Protein AF-A0A8B8NAR6-F1 (afdb_monomer)

Mean predicted aligned error: 14.67 Å

Secondary structure (DSSP, 8-state):
-HHHHHHHHHHHHHHTT-----PPPEEETTGGG-SS--TTTTHHHHHHHHT--EETT-EEEE---BTTB-EEEE-HHHHHTT--SS-SEEE-SSSEEEE--SSEEEEEE--STTTTTTT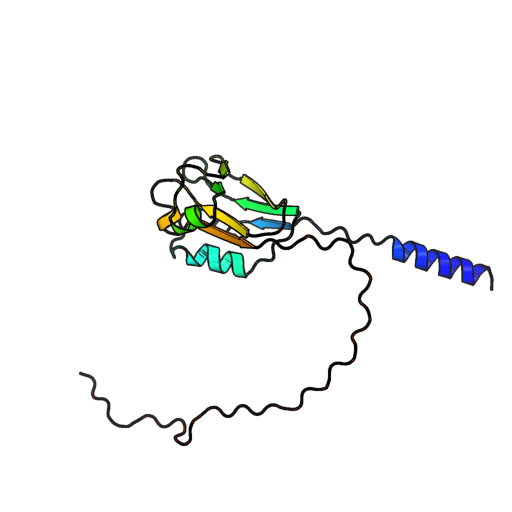-EEEEEEEP---S----PPPPPPP-----PPP-S-TT-SPPPS-----

Sequence (167 aa):
MAKMCVAIAAVLAVAALLQTSTAQTTHVVGDSLGWLVPPGGKIAYETWADMQTFVVGDILMFNFTTGEQDVARVTKEAFDSCNSTSPIFLETTGPFNYTLDAAGEYYFIGTMDRHCFFGQKLAINVSASTGPTPSPQAPTPTPVRGPMTYVVGDDLGWLVPPGGYIA

pLDDT: mean 82.3, std 19.64, range [45.41, 98.81]

Structure (mmCIF, N/CA/C/O backbone):
data_AF-A0A8B8NAR6-F1
#
_entry.id   AF-A0A8B8NAR6-F1
#
loop_
_atom_site.group_PDB
_atom_site.id
_atom_site.type_symbol
_atom_site.label_atom_id
_atom_site.label_alt_id
_atom_site.label_comp_id
_atom_site.label_asym_id
_atom_site.label_entity_id
_atom_site.label_seq_id
_atom_site.pdbx_PDB_ins_code
_atom_site.Cartn_x
_atom_site.Cartn_y
_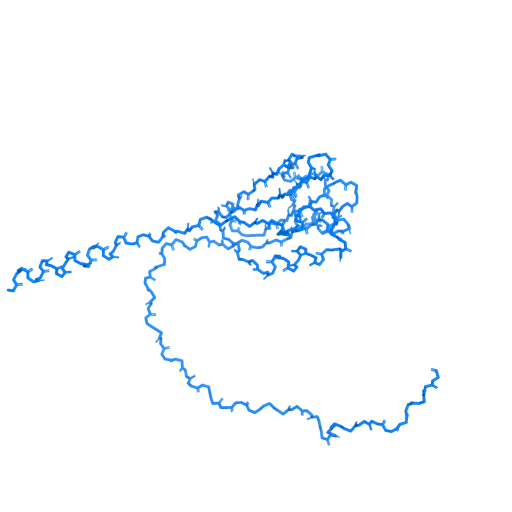atom_site.Cartn_z
_atom_site.occupancy
_atom_site.B_iso_or_equiv
_atom_site.auth_seq_id
_atom_site.auth_comp_id
_atom_site.auth_asym_id
_atom_site.auth_atom_id
_atom_site.pdbx_PDB_model_num
ATOM 1 N N . MET A 1 1 ? -19.257 -8.526 59.510 1.00 61.28 1 MET A N 1
ATOM 2 C CA . MET A 1 1 ? -20.048 -8.408 58.264 1.00 61.28 1 MET A CA 1
ATOM 3 C C . MET A 1 1 ? -19.690 -7.155 57.461 1.00 61.28 1 MET A C 1
ATOM 5 O O . MET A 1 1 ? -19.153 -7.321 56.379 1.00 61.28 1 MET A O 1
ATOM 9 N N . ALA A 1 2 ? -19.830 -5.930 57.988 1.00 56.09 2 ALA A N 1
ATOM 10 C CA . ALA A 1 2 ? -19.518 -4.689 57.247 1.00 56.09 2 ALA A CA 1
ATOM 11 C C . ALA A 1 2 ? -18.088 -4.604 56.657 1.00 56.09 2 ALA A C 1
ATOM 13 O O . ALA A 1 2 ? -17.924 -4.254 55.495 1.00 56.09 2 ALA A O 1
ATOM 14 N N . LYS A 1 3 ? -17.054 -5.005 57.413 1.00 54.09 3 LYS A N 1
ATOM 15 C CA . LYS A 1 3 ? -15.655 -5.061 56.930 1.00 54.09 3 LYS A CA 1
ATOM 16 C C . LYS A 1 3 ? -15.455 -6.001 55.734 1.00 54.09 3 LYS A C 1
ATOM 18 O O . LYS A 1 3 ? -14.618 -5.735 54.883 1.00 54.09 3 LYS A O 1
ATOM 23 N N . MET A 1 4 ? -16.242 -7.076 55.667 1.00 60.75 4 MET A N 1
ATOM 24 C CA . MET A 1 4 ? -16.173 -8.064 54.590 1.00 60.75 4 MET A CA 1
ATOM 25 C C . MET A 1 4 ? -16.865 -7.537 53.328 1.00 60.75 4 MET A C 1
ATOM 27 O O . MET A 1 4 ? -16.325 -7.679 52.240 1.00 60.75 4 MET A O 1
ATOM 31 N N . CYS A 1 5 ? -17.988 -6.823 53.476 1.00 56.38 5 CYS A N 1
ATOM 32 C CA . CYS A 1 5 ? -18.666 -6.153 52.361 1.00 56.38 5 CYS A CA 1
ATOM 33 C C . CYS A 1 5 ? -17.816 -5.031 51.743 1.00 56.38 5 CYS A C 1
ATOM 35 O O . CYS A 1 5 ? -17.776 -4.905 50.524 1.00 56.38 5 CYS A O 1
ATOM 37 N N . VAL A 1 6 ? -17.103 -4.250 52.566 1.00 62.00 6 VAL A N 1
ATOM 38 C CA . VAL A 1 6 ? -16.195 -3.191 52.084 1.00 62.00 6 VAL A CA 1
ATOM 39 C C . VAL A 1 6 ? -15.008 -3.784 51.320 1.00 62.00 6 VAL A C 1
ATOM 41 O O . VAL A 1 6 ? -14.651 -3.271 50.264 1.00 62.00 6 VAL A O 1
ATOM 44 N N . ALA A 1 7 ? -14.437 -4.893 51.801 1.00 60.50 7 ALA A N 1
ATOM 45 C CA . ALA A 1 7 ? -13.357 -5.588 51.101 1.00 60.50 7 ALA A CA 1
ATOM 46 C C . ALA A 1 7 ? -13.817 -6.166 49.748 1.00 60.50 7 ALA A C 1
ATOM 48 O O . ALA A 1 7 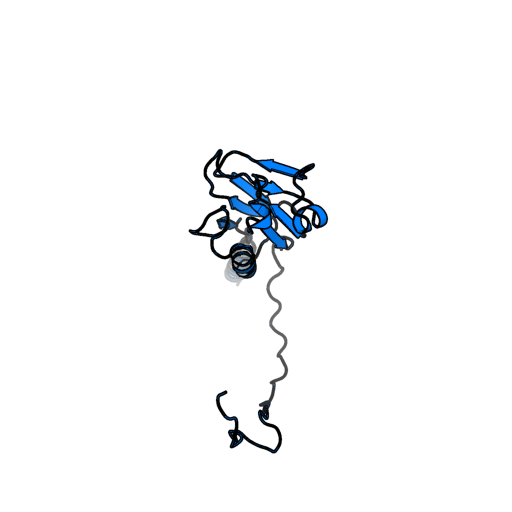? -13.118 -6.014 48.752 1.00 60.50 7 ALA A O 1
ATOM 49 N N . ILE A 1 8 ? -15.014 -6.762 49.685 1.00 60.75 8 ILE A N 1
ATOM 50 C CA . ILE A 1 8 ? -15.588 -7.297 48.438 1.00 60.75 8 ILE A CA 1
ATOM 51 C C . ILE A 1 8 ? -15.886 -6.166 47.440 1.00 60.75 8 ILE A C 1
ATOM 53 O O . ILE A 1 8 ? -15.550 -6.283 46.263 1.00 60.75 8 ILE A O 1
ATOM 57 N N . ALA A 1 9 ? -16.452 -5.047 47.902 1.00 60.75 9 ALA A N 1
ATOM 58 C CA . ALA A 1 9 ? -16.716 -3.882 47.056 1.00 60.75 9 ALA A CA 1
ATOM 59 C C . ALA A 1 9 ? -15.423 -3.252 46.504 1.00 60.75 9 ALA A C 1
ATOM 61 O O . ALA A 1 9 ? -15.382 -2.859 45.340 1.00 60.75 9 ALA A O 1
ATOM 62 N N . ALA A 1 10 ? -14.352 -3.209 47.304 1.00 60.81 10 ALA A N 1
ATOM 63 C CA . ALA A 1 10 ? -13.051 -2.708 46.866 1.00 60.81 10 ALA A CA 1
ATOM 64 C C . ALA A 1 10 ? -12.403 -3.612 45.800 1.00 60.81 10 ALA A C 1
ATOM 66 O O . ALA A 1 10 ? -11.864 -3.106 44.821 1.00 60.81 10 ALA A O 1
ATOM 67 N N . VAL A 1 11 ? -12.506 -4.940 45.935 1.00 60.25 11 VAL A N 1
ATOM 68 C CA . VAL A 1 11 ? -11.984 -5.893 44.935 1.00 60.25 11 VAL A CA 1
ATOM 69 C C . VAL A 1 11 ? -12.743 -5.786 43.605 1.00 60.25 11 VAL A C 1
ATOM 71 O O . VAL A 1 11 ? -12.120 -5.804 42.545 1.00 60.25 11 VAL A O 1
ATOM 74 N N . LEU A 1 12 ? -14.067 -5.597 43.644 1.00 59.12 12 LEU A N 1
ATOM 75 C CA . LEU A 1 12 ? -14.881 -5.389 42.438 1.00 59.12 12 LEU A CA 1
ATOM 76 C C . LEU A 1 12 ? -14.575 -4.051 41.741 1.00 59.12 12 LEU A C 1
ATOM 78 O O . LEU A 1 12 ? -14.553 -3.995 40.514 1.00 59.12 12 LEU A O 1
ATOM 82 N N . ALA A 1 13 ? -14.282 -2.992 42.502 1.00 58.69 13 ALA A N 1
ATOM 83 C CA . ALA A 1 13 ? -13.890 -1.696 41.947 1.00 58.69 13 ALA A CA 1
ATOM 84 C C . ALA A 1 13 ? -12.496 -1.724 41.289 1.00 58.69 13 ALA A C 1
ATOM 86 O O . ALA A 1 13 ? -12.295 -1.091 40.257 1.00 58.69 13 ALA A O 1
ATOM 87 N N . VAL A 1 14 ? -11.547 -2.492 41.839 1.00 56.94 14 VAL A N 1
ATOM 88 C CA . VAL A 1 14 ? -10.207 -2.666 41.246 1.00 56.94 14 VAL A CA 1
ATOM 89 C C . VAL A 1 14 ? -10.259 -3.531 39.980 1.00 56.94 14 VAL A C 1
ATOM 91 O O . VAL A 1 14 ? -9.553 -3.241 39.019 1.00 56.94 14 VAL A O 1
ATOM 94 N N . ALA A 1 15 ? -11.143 -4.534 39.923 1.00 55.31 15 ALA A N 1
ATOM 95 C CA . ALA A 1 15 ? -11.356 -5.336 38.715 1.00 55.31 15 ALA A CA 1
ATOM 96 C C . ALA A 1 15 ? -11.980 -4.531 37.554 1.00 55.31 15 ALA A C 1
ATOM 98 O O . ALA A 1 15 ? -11.691 -4.808 36.393 1.00 55.31 15 ALA A O 1
ATOM 99 N N . ALA A 1 16 ? -12.786 -3.505 37.856 1.00 55.34 16 ALA A N 1
ATOM 100 C CA . ALA A 1 16 ? -13.388 -2.614 36.858 1.00 55.34 16 ALA A CA 1
ATOM 101 C C . ALA A 1 16 ? -12.399 -1.599 36.243 1.00 55.34 16 ALA A C 1
ATOM 103 O O . ALA A 1 16 ? -12.726 -0.954 35.249 1.00 55.34 16 ALA A O 1
ATOM 104 N N . LEU A 1 17 ? -11.198 -1.454 36.815 1.00 51.91 17 LEU A N 1
ATOM 105 C CA . LEU A 1 17 ? -10.154 -0.540 36.336 1.00 51.91 17 LEU A CA 1
ATOM 106 C C . LEU A 1 17 ? -9.165 -1.196 35.362 1.00 51.91 17 LEU A C 1
ATOM 108 O O . LEU A 1 17 ? -8.255 -0.515 34.890 1.00 51.91 17 LEU A O 1
ATOM 112 N N . LEU A 1 18 ? -9.339 -2.478 35.011 1.00 49.09 18 LEU A N 1
ATOM 11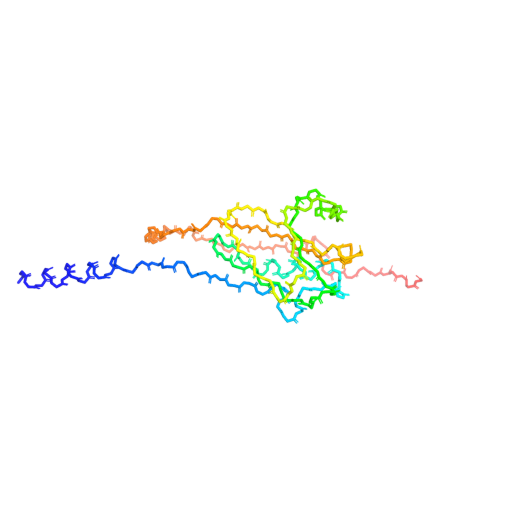3 C CA . LEU A 1 18 ? -8.628 -3.073 33.877 1.00 49.09 18 LEU A CA 1
ATOM 114 C C . LEU A 1 18 ? -9.227 -2.526 32.574 1.00 49.09 18 LEU A C 1
ATOM 116 O O . LEU A 1 18 ? -9.985 -3.192 31.872 1.00 49.09 18 LEU A O 1
ATOM 120 N N . GLN A 1 19 ? -8.892 -1.278 32.261 1.00 51.12 19 GLN A N 1
ATOM 121 C CA . GLN A 1 19 ? -9.054 -0.734 30.926 1.00 51.12 19 GLN A CA 1
ATOM 122 C C . GLN A 1 19 ? -8.144 -1.550 30.007 1.00 51.12 19 GLN A C 1
ATOM 124 O O . GLN A 1 19 ? -6.921 -1.452 30.077 1.00 51.12 19 GLN A O 1
ATOM 129 N N . THR A 1 20 ? -8.733 -2.402 29.173 1.00 52.09 20 THR A N 1
ATOM 130 C CA . THR A 1 20 ? -8.016 -3.061 28.084 1.00 52.09 20 THR A CA 1
ATOM 131 C C . THR A 1 20 ? -7.594 -1.979 27.094 1.00 52.09 20 THR A C 1
ATOM 133 O O . THR A 1 20 ? -8.393 -1.559 26.258 1.00 52.09 20 THR A O 1
ATOM 136 N N . SER A 1 21 ? -6.367 -1.470 27.208 1.00 55.03 21 SER A N 1
ATOM 137 C CA . SER A 1 21 ? -5.775 -0.667 26.142 1.00 55.03 21 SER A CA 1
ATOM 138 C C . SER A 1 21 ? -5.526 -1.602 24.965 1.00 55.03 21 SER A C 1
ATOM 140 O O . SER A 1 21 ? -4.723 -2.529 25.082 1.00 55.03 21 SER A O 1
ATOM 142 N N . THR A 1 22 ? -6.222 -1.392 23.850 1.00 58.84 22 THR A N 1
ATOM 143 C CA . THR A 1 22 ? -5.869 -2.037 22.584 1.00 58.84 22 THR A CA 1
ATOM 144 C C . THR A 1 22 ? -4.447 -1.602 22.247 1.00 58.84 22 THR A C 1
ATOM 146 O O . THR A 1 22 ? -4.204 -0.417 22.011 1.00 58.84 22 THR A O 1
ATOM 149 N N . ALA A 1 23 ? -3.492 -2.526 22.337 1.00 68.50 23 ALA A N 1
ATOM 150 C CA . ALA A 1 23 ? -2.108 -2.233 22.012 1.00 68.50 23 ALA A CA 1
ATOM 151 C C . ALA A 1 23 ? -2.015 -1.948 20.511 1.00 68.50 23 ALA A C 1
ATOM 153 O O . ALA A 1 23 ? -2.472 -2.749 19.701 1.00 68.50 23 ALA A O 1
ATOM 154 N N . GLN A 1 24 ? -1.441 -0.800 20.164 1.00 85.12 24 GLN A N 1
ATOM 155 C CA . GLN A 1 24 ? -1.092 -0.462 18.792 1.00 85.12 24 GLN A CA 1
ATOM 156 C C . GLN A 1 24 ? -0.055 -1.470 18.283 1.00 85.12 24 GLN A C 1
ATOM 158 O O . GLN A 1 24 ? 1.026 -1.583 18.869 1.00 85.12 24 GLN A O 1
ATOM 163 N N . THR A 1 25 ? -0.385 -2.202 17.220 1.00 94.56 25 THR A N 1
ATOM 164 C CA . THR A 1 25 ? 0.512 -3.191 16.612 1.00 94.56 25 THR A CA 1
ATOM 165 C C . THR A 1 25 ? 1.262 -2.564 15.446 1.00 94.56 25 THR A C 1
ATOM 167 O O . THR A 1 25 ? 0.686 -1.841 14.638 1.00 94.56 25 THR A O 1
ATOM 170 N N . THR A 1 26 ? 2.559 -2.849 15.336 1.00 97.94 26 THR A N 1
ATOM 171 C CA . THR A 1 26 ? 3.348 -2.500 14.150 1.00 97.94 26 THR A CA 1
ATOM 172 C C . THR A 1 26 ? 3.548 -3.747 13.298 1.00 97.94 26 THR A C 1
ATOM 174 O O . THR A 1 26 ? 4.220 -4.686 13.723 1.00 97.94 26 THR A O 1
ATOM 177 N N . HIS A 1 27 ? 3.005 -3.738 12.085 1.00 98.25 27 HIS A N 1
ATOM 178 C CA . HIS A 1 27 ? 3.195 -4.777 11.080 1.00 98.25 27 HIS A CA 1
ATOM 179 C C . HIS A 1 27 ? 4.364 -4.391 10.174 1.00 98.25 27 HIS A C 1
ATOM 181 O O . HIS A 1 27 ? 4.295 -3.403 9.440 1.00 98.25 27 HIS A O 1
ATOM 187 N N . VAL A 1 28 ? 5.448 -5.164 10.215 1.00 98.56 28 VAL A N 1
ATOM 188 C CA . VAL A 1 28 ? 6.580 -4.984 9.298 1.00 98.56 28 VAL A CA 1
ATOM 189 C C . VAL A 1 28 ? 6.207 -5.593 7.953 1.00 98.56 28 VAL A C 1
ATOM 191 O O . VAL A 1 28 ? 6.103 -6.810 7.829 1.00 98.56 28 VAL A O 1
ATOM 194 N N . VAL A 1 29 ? 5.970 -4.751 6.949 1.00 98.50 29 VAL A N 1
ATOM 195 C CA . VAL A 1 29 ? 5.472 -5.196 5.643 1.00 98.50 29 VAL A CA 1
ATOM 196 C C . VAL A 1 29 ? 6.491 -6.114 4.970 1.00 98.50 29 VAL A C 1
ATOM 198 O O . VAL A 1 29 ? 7.621 -5.706 4.708 1.00 98.50 29 VAL A O 1
ATOM 201 N N . GLY A 1 30 ? 6.076 -7.351 4.682 1.00 97.44 30 GLY A N 1
ATOM 202 C CA . GLY A 1 30 ? 6.935 -8.382 4.094 1.00 97.44 30 GLY A CA 1
ATOM 203 C C . GLY A 1 30 ? 7.923 -9.026 5.073 1.00 97.44 30 GLY A C 1
ATOM 204 O O . GLY A 1 30 ? 8.778 -9.796 4.641 1.00 97.44 30 GLY A O 1
ATOM 205 N N . ASP A 1 31 ? 7.840 -8.735 6.372 1.00 97.19 31 ASP A N 1
ATOM 206 C CA . ASP A 1 31 ? 8.745 -9.253 7.404 1.00 97.19 31 ASP A CA 1
ATOM 207 C C . ASP A 1 31 ? 10.229 -9.046 7.031 1.00 97.19 31 ASP A C 1
ATOM 209 O O . ASP A 1 31 ? 10.671 -7.921 6.801 1.00 97.19 31 ASP A O 1
ATOM 213 N N . SER A 1 32 ? 11.017 -10.121 6.937 1.00 96.38 32 SER A N 1
ATOM 214 C CA . SER A 1 32 ? 12.429 -10.059 6.540 1.00 96.38 32 SER A CA 1
ATOM 215 C C . SER A 1 32 ? 12.650 -9.735 5.060 1.00 96.38 32 SER A C 1
ATOM 217 O O . SER A 1 32 ? 13.773 -9.402 4.690 1.00 96.38 32 SER A O 1
ATOM 219 N N . LEU A 1 33 ? 11.626 -9.870 4.207 1.00 96.44 33 LEU A N 1
ATOM 220 C CA . LEU A 1 33 ? 11.703 -9.461 2.800 1.00 96.44 33 LEU A CA 1
ATOM 221 C C . LEU A 1 33 ? 11.726 -7.933 2.674 1.00 96.44 33 LEU A C 1
ATOM 223 O O . LEU A 1 33 ? 12.376 -7.406 1.774 1.00 96.44 33 LEU A O 1
ATOM 227 N N . GLY A 1 34 ? 11.015 -7.237 3.564 1.00 97.50 34 GLY A N 1
ATOM 228 C CA . GLY A 1 34 ? 10.784 -5.800 3.470 1.00 97.50 34 GLY A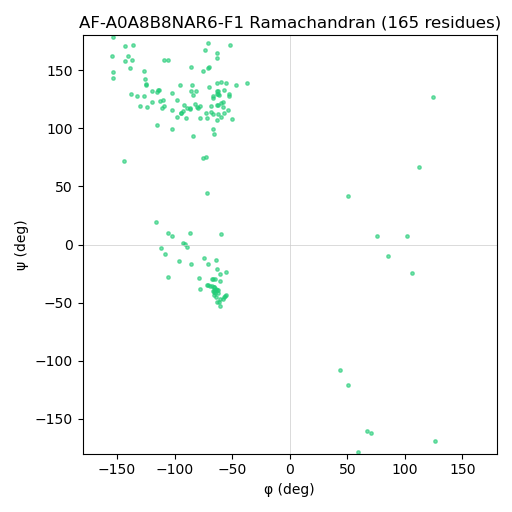 CA 1
ATOM 229 C C . GLY A 1 34 ? 9.900 -5.409 2.281 1.00 97.50 34 GLY A C 1
ATOM 230 O O . GLY A 1 34 ? 9.158 -6.220 1.715 1.00 97.50 34 GLY A O 1
ATOM 231 N N . TRP A 1 35 ? 9.984 -4.136 1.895 1.00 98.38 35 TRP A N 1
ATOM 232 C CA . TRP A 1 35 ? 9.241 -3.550 0.783 1.00 98.38 35 TRP A CA 1
ATOM 233 C C . TRP A 1 35 ? 10.130 -3.398 -0.457 1.00 98.38 35 TRP A C 1
ATOM 235 O O . TRP A 1 35 ? 10.907 -2.455 -0.571 1.00 98.38 35 TRP A O 1
ATOM 245 N N . LEU A 1 36 ? 10.012 -4.333 -1.399 1.00 97.62 36 LEU A N 1
ATOM 246 C CA . LEU A 1 36 ? 10.783 -4.408 -2.643 1.00 97.62 36 LEU A CA 1
ATOM 247 C C . LEU A 1 36 ? 9.979 -5.147 -3.724 1.00 97.62 36 LEU A C 1
ATOM 249 O O . LEU A 1 36 ? 8.878 -5.628 -3.467 1.00 97.62 36 LEU A O 1
ATOM 253 N N . VAL A 1 37 ? 10.520 -5.273 -4.936 1.00 98.00 37 VAL A N 1
ATOM 254 C CA . VAL A 1 37 ? 9.932 -6.140 -5.971 1.00 98.00 37 VAL A CA 1
ATOM 255 C C . VAL A 1 37 ? 10.147 -7.613 -5.606 1.00 98.00 37 VAL A C 1
ATOM 257 O O . VAL A 1 37 ? 11.279 -8.095 -5.680 1.00 98.00 37 VAL A O 1
ATOM 260 N N . PRO A 1 38 ? 9.098 -8.357 -5.216 1.00 96.75 38 PRO A N 1
ATOM 261 C CA . PRO A 1 38 ? 9.270 -9.694 -4.670 1.00 96.75 38 PRO A CA 1
ATOM 262 C C . PRO A 1 38 ? 9.718 -10.682 -5.762 1.00 96.75 38 PRO A C 1
ATOM 264 O O . PRO A 1 38 ? 9.112 -10.727 -6.836 1.00 96.75 38 PRO A O 1
ATOM 267 N N . PRO A 1 39 ? 10.705 -11.560 -5.497 1.00 89.50 39 PRO A N 1
ATOM 268 C CA . PRO A 1 39 ? 11.193 -12.532 -6.482 1.00 89.50 39 PRO A CA 1
ATOM 269 C C . PRO A 1 39 ? 10.141 -13.580 -6.908 1.00 89.50 39 PRO A C 1
ATOM 271 O O . PRO A 1 39 ? 10.331 -14.261 -7.912 1.00 89.50 39 PRO A O 1
ATOM 274 N N . GLY A 1 40 ? 9.021 -13.698 -6.179 1.00 81.50 40 GLY A N 1
ATOM 275 C CA . GLY A 1 40 ? 7.866 -14.548 -6.509 1.00 81.50 40 GLY A CA 1
ATOM 276 C C . GLY A 1 40 ? 6.666 -13.800 -7.106 1.00 81.50 40 GLY A C 1
ATOM 277 O O . GLY A 1 40 ? 5.598 -14.388 -7.275 1.00 81.50 40 GLY A O 1
ATOM 278 N N . GLY A 1 41 ? 6.806 -12.507 -7.406 1.00 90.69 41 GLY A N 1
ATOM 279 C CA . GLY A 1 41 ? 5.694 -11.663 -7.832 1.00 90.69 41 GLY A CA 1
ATOM 280 C C . GLY A 1 41 ? 4.698 -11.361 -6.705 1.00 90.69 41 GLY A C 1
ATOM 281 O O . GLY A 1 41 ? 4.988 -11.526 -5.521 1.00 90.69 41 GLY A O 1
ATOM 282 N N . LYS A 1 42 ? 3.492 -10.924 -7.086 1.00 87.56 42 LYS A N 1
ATOM 283 C CA . LYS A 1 42 ? 2.480 -10.362 -6.165 1.00 87.56 42 LYS A CA 1
ATOM 284 C C . LYS A 1 42 ? 2.076 -11.260 -4.983 1.00 87.56 42 LYS A C 1
ATOM 286 O O . LYS A 1 42 ? 1.663 -10.743 -3.952 1.00 87.56 42 LYS A O 1
ATOM 291 N N . ILE A 1 43 ? 2.252 -12.580 -5.103 1.00 94.50 43 ILE A N 1
ATOM 292 C CA . ILE A 1 43 ? 1.835 -13.558 -4.086 1.00 94.50 43 ILE A CA 1
ATOM 293 C C . ILE A 1 43 ? 2.519 -13.343 -2.728 1.00 94.50 43 ILE A C 1
ATOM 295 O O . ILE A 1 43 ? 1.963 -13.723 -1.702 1.00 94.50 43 ILE A O 1
ATOM 299 N N . ALA A 1 44 ? 3.709 -12.728 -2.706 1.00 95.44 44 ALA A N 1
ATOM 300 C CA . ALA A 1 44 ? 4.464 -12.513 -1.474 1.00 95.44 44 ALA A CA 1
ATOM 301 C C . ALA A 1 44 ? 3.712 -11.604 -0.488 1.00 95.44 44 ALA A C 1
ATOM 303 O O . ALA A 1 44 ? 3.541 -11.970 0.672 1.00 95.44 44 ALA A O 1
ATOM 304 N N . TYR A 1 45 ? 3.221 -10.451 -0.953 1.00 98.00 45 TYR A N 1
ATOM 305 C CA . TYR A 1 45 ? 2.488 -9.514 -0.100 1.00 98.00 45 TYR A CA 1
ATOM 306 C C . TYR A 1 45 ? 1.040 -9.937 0.139 1.00 98.00 45 TYR A C 1
ATOM 308 O O . TYR A 1 45 ? 0.519 -9.651 1.209 1.00 98.00 45 TYR A O 1
ATOM 316 N N . GLU A 1 46 ? 0.415 -10.653 -0.805 1.00 97.31 46 GLU A N 1
ATOM 317 C CA . GLU A 1 46 ? -0.903 -11.278 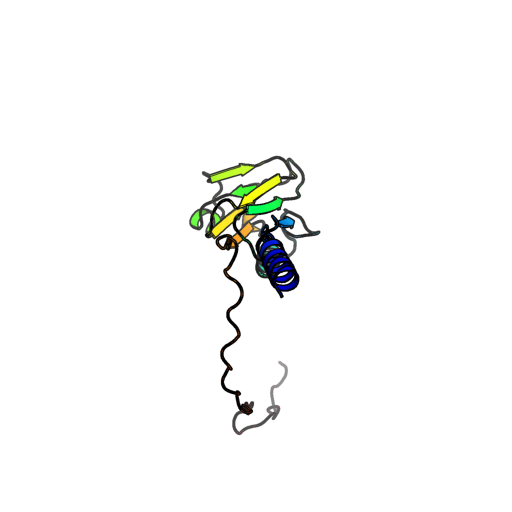-0.603 1.00 97.31 46 GLU A CA 1
ATOM 318 C C . GLU A 1 46 ? -0.843 -12.299 0.548 1.00 97.31 46 GLU A C 1
ATOM 320 O O . GLU A 1 46 ? -1.563 -12.169 1.532 1.00 97.31 46 GLU A O 1
ATOM 325 N N . THR A 1 47 ? 0.102 -13.244 0.488 1.00 96.94 47 THR A N 1
ATOM 326 C CA . THR A 1 47 ? 0.289 -14.260 1.542 1.00 96.94 47 THR A CA 1
ATOM 327 C C . THR A 1 47 ? 0.665 -13.626 2.877 1.00 96.94 47 THR A C 1
ATOM 329 O O . THR A 1 47 ? 0.166 -14.039 3.921 1.00 96.94 47 THR A O 1
ATOM 332 N N . TRP A 1 48 ? 1.542 -12.615 2.856 1.00 98.00 48 TRP A N 1
ATOM 333 C CA . TRP A 1 48 ? 1.900 -11.885 4.068 1.00 98.00 48 TRP A CA 1
ATOM 334 C C . TRP A 1 48 ? 0.671 -11.213 4.689 1.00 98.00 48 TRP A C 1
ATOM 336 O O . TRP A 1 48 ? 0.453 -11.360 5.886 1.00 98.00 48 TRP A O 1
ATOM 346 N N . ALA A 1 49 ? -0.153 -10.528 3.890 1.00 98.12 49 ALA A N 1
ATOM 347 C CA . ALA A 1 49 ? -1.352 -9.845 4.370 1.00 98.12 49 ALA A CA 1
ATOM 348 C C . ALA A 1 49 ? -2.386 -10.815 4.960 1.00 98.12 49 ALA A C 1
ATOM 350 O O . ALA A 1 49 ? -2.963 -10.512 6.003 1.00 98.12 49 ALA A O 1
ATOM 351 N N . ASP A 1 50 ? -2.571 -11.989 4.348 1.00 97.50 50 ASP A N 1
ATOM 352 C CA . ASP A 1 50 ? -3.502 -13.029 4.815 1.00 97.50 50 ASP A CA 1
ATOM 353 C C . ASP A 1 50 ? -3.135 -13.599 6.198 1.00 97.50 50 ASP A C 1
ATOM 355 O O . ASP A 1 50 ? -3.982 -14.160 6.895 1.00 97.50 50 ASP A O 1
ATOM 359 N N . MET A 1 51 ? -1.876 -13.450 6.621 1.00 97.00 51 MET A N 1
ATOM 360 C CA . MET A 1 51 ? -1.396 -13.871 7.941 1.00 97.00 51 MET A CA 1
ATOM 361 C C . MET A 1 51 ? -1.543 -12.790 9.020 1.00 97.00 51 MET A C 1
ATOM 363 O O . MET A 1 51 ? -1.201 -13.034 10.179 1.00 97.00 51 MET A O 1
ATOM 367 N N . GLN A 1 52 ? -2.027 -11.601 8.662 1.00 97.12 52 GLN A N 1
ATOM 368 C CA . GLN A 1 52 ? -2.138 -10.460 9.564 1.00 97.12 52 GLN A CA 1
ATOM 369 C C . GLN A 1 52 ? -3.597 -10.169 9.920 1.00 97.12 52 GLN A C 1
ATOM 371 O O . GLN A 1 52 ? -4.542 -10.529 9.222 1.00 97.12 52 GLN A O 1
ATO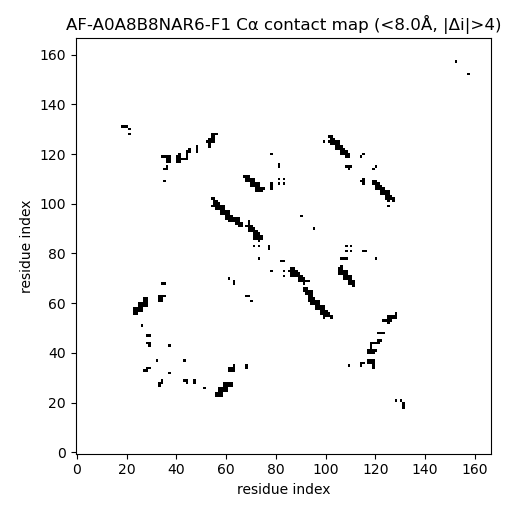M 376 N N . THR A 1 53 ? -3.794 -9.475 11.036 1.00 96.38 53 THR A N 1
ATOM 377 C CA . THR A 1 53 ? -5.072 -8.847 11.380 1.00 96.38 53 THR A CA 1
ATOM 378 C C . THR A 1 53 ? -4.803 -7.375 11.604 1.00 96.38 53 THR A C 1
ATOM 380 O O . THR A 1 53 ? -4.031 -7.037 12.492 1.00 96.38 53 THR A O 1
ATOM 383 N N . PHE A 1 54 ? -5.432 -6.525 10.794 1.00 96.75 54 PHE A N 1
ATOM 384 C CA . PHE A 1 54 ? -5.252 -5.081 10.858 1.00 96.75 54 PHE A CA 1
ATOM 385 C C . PHE A 1 54 ? -6.434 -4.430 11.571 1.00 96.75 54 PHE A C 1
ATOM 387 O O . PHE A 1 54 ? -7.606 -4.670 11.235 1.00 96.75 54 PHE A O 1
ATOM 394 N N . VAL A 1 55 ? -6.127 -3.578 12.538 1.00 95.81 55 VAL A N 1
ATOM 395 C CA . VAL A 1 55 ? -7.103 -2.839 13.333 1.00 95.81 55 VAL A CA 1
ATOM 396 C C . VAL A 1 55 ? -6.783 -1.347 13.272 1.00 95.81 55 VAL A C 1
ATOM 398 O O . VAL A 1 55 ? -5.630 -0.938 13.143 1.00 95.81 55 VAL A O 1
ATOM 401 N N . VAL A 1 56 ? -7.813 -0.503 13.356 1.00 95.56 56 VAL A N 1
ATOM 402 C CA . VAL A 1 56 ? -7.621 0.950 13.470 1.00 95.56 56 VAL A CA 1
ATOM 403 C C . VAL A 1 56 ? -6.665 1.277 14.622 1.00 95.56 56 VAL A C 1
ATOM 405 O O . VAL A 1 56 ? -6.880 0.862 15.761 1.00 95.56 56 VAL A O 1
ATOM 408 N N . GLY A 1 57 ? -5.645 2.071 14.318 1.00 94.88 57 GLY A N 1
ATOM 409 C CA . GLY A 1 57 ? -4.558 2.457 15.208 1.00 94.88 57 GLY A CA 1
ATOM 410 C C . GLY A 1 57 ? -3.238 1.759 14.886 1.00 94.88 57 GLY A C 1
ATOM 411 O O . GLY A 1 57 ? -2.190 2.328 15.192 1.00 94.88 57 GLY A O 1
ATOM 412 N N . ASP A 1 58 ? -3.264 0.589 14.242 1.00 97.31 58 ASP A N 1
ATOM 413 C CA . ASP A 1 58 ? -2.053 -0.154 13.884 1.00 97.31 58 ASP A CA 1
ATOM 414 C C . ASP A 1 58 ? -1.167 0.618 12.891 1.00 97.31 58 ASP A C 1
ATOM 416 O O . ASP A 1 58 ? -1.600 1.551 12.209 1.00 97.31 58 ASP A O 1
ATOM 420 N N . ILE A 1 59 ? 0.106 0.234 12.821 1.00 98.38 59 ILE A N 1
ATOM 421 C CA . ILE A 1 59 ? 1.118 0.837 11.952 1.00 98.38 59 ILE A CA 1
ATOM 422 C C . ILE A 1 59 ? 1.573 -0.195 10.925 1.00 98.38 59 ILE A C 1
ATOM 424 O O . ILE A 1 59 ? 1.986 -1.293 11.286 1.00 98.38 59 ILE A O 1
ATOM 428 N N . LEU A 1 60 ? 1.598 0.184 9.651 1.00 98.75 60 LEU A N 1
ATOM 429 C CA . LEU A 1 60 ? 2.385 -0.507 8.635 1.00 98.75 60 LEU A CA 1
ATOM 430 C C . LEU A 1 60 ? 3.782 0.112 8.581 1.00 98.75 60 LEU A C 1
ATOM 432 O O . LEU A 1 60 ? 3.920 1.290 8.253 1.00 98.75 60 LEU A O 1
ATOM 436 N N . MET A 1 61 ? 4.813 -0.672 8.879 1.00 98.62 61 MET A N 1
ATOM 437 C CA . MET A 1 61 ? 6.204 -0.263 8.705 1.00 98.62 61 MET A CA 1
ATOM 438 C C . MET A 1 61 ? 6.733 -0.817 7.383 1.00 98.62 61 MET A C 1
ATOM 440 O O . MET A 1 61 ? 6.975 -2.018 7.244 1.00 98.62 61 MET A O 1
ATOM 444 N N . PHE A 1 62 ? 6.959 0.071 6.425 1.00 98.75 62 PHE A N 1
ATOM 445 C CA . PHE A 1 62 ? 7.597 -0.235 5.155 1.00 98.75 62 PHE A CA 1
ATOM 446 C C . PHE A 1 62 ? 9.107 -0.046 5.294 1.00 98.75 62 PHE A C 1
ATOM 448 O O . PHE A 1 62 ? 9.606 1.076 5.410 1.00 98.75 62 PHE A O 1
ATOM 455 N N . ASN A 1 63 ? 9.851 -1.152 5.293 1.00 98.44 63 ASN A N 1
ATOM 456 C CA . ASN A 1 63 ? 11.310 -1.119 5.299 1.00 98.44 63 ASN A CA 1
ATOM 457 C C . ASN A 1 63 ? 11.838 -1.206 3.864 1.00 98.44 63 ASN A C 1
ATOM 459 O O . ASN A 1 63 ? 11.649 -2.226 3.206 1.00 98.44 63 ASN A O 1
ATOM 463 N N . PHE A 1 64 ? 12.468 -0.136 3.381 1.00 97.75 64 PHE A N 1
ATOM 464 C CA . PHE A 1 64 ? 13.053 -0.074 2.044 1.00 97.75 64 PHE A CA 1
ATOM 465 C C . PHE A 1 64 ? 14.201 0.934 1.970 1.00 97.75 64 PHE A C 1
ATOM 467 O O . PHE A 1 64 ? 14.322 1.820 2.820 1.00 97.75 64 PHE A O 1
ATOM 474 N N . THR A 1 65 ? 15.029 0.810 0.934 1.00 97.12 65 THR A N 1
ATOM 475 C CA . THR A 1 65 ? 16.126 1.739 0.650 1.00 97.12 65 THR A CA 1
ATOM 476 C C . THR A 1 65 ? 15.607 2.976 -0.086 1.00 97.12 65 THR A C 1
ATOM 478 O O . THR A 1 65 ? 15.062 2.875 -1.187 1.00 97.12 65 THR A O 1
ATOM 481 N N . THR A 1 66 ? 15.811 4.159 0.499 1.00 97.88 66 THR A N 1
ATOM 482 C CA . THR A 1 66 ? 15.519 5.454 -0.140 1.00 97.88 66 THR A CA 1
ATOM 483 C C . THR A 1 66 ? 16.194 5.557 -1.506 1.00 97.88 66 THR A C 1
ATOM 485 O O . THR A 1 66 ? 17.398 5.338 -1.625 1.00 97.88 66 THR A O 1
ATOM 488 N N . GLY A 1 67 ? 15.422 5.932 -2.526 1.00 96.81 67 GLY A N 1
ATOM 489 C CA . GLY A 1 67 ? 15.903 6.066 -3.905 1.00 96.81 67 GLY A CA 1
ATOM 490 C C . GLY A 1 67 ? 15.887 4.772 -4.724 1.00 96.81 67 GLY A C 1
ATOM 491 O O . GLY A 1 67 ? 16.058 4.847 -5.935 1.00 96.81 67 GLY A O 1
ATOM 492 N N . GLU A 1 68 ? 15.640 3.615 -4.102 1.00 97.00 68 GLU A N 1
ATOM 493 C CA . GLU A 1 68 ? 15.417 2.346 -4.816 1.00 97.00 68 GLU A CA 1
ATOM 494 C C . GLU A 1 68 ? 13.949 1.931 -4.816 1.00 97.00 68 GLU A C 1
ATOM 496 O O . GLU A 1 68 ? 13.513 1.211 -5.708 1.00 97.00 68 GLU A O 1
ATOM 501 N N . GLN A 1 69 ? 13.199 2.338 -3.792 1.00 97.75 69 GLN A N 1
ATOM 502 C CA . GLN A 1 69 ? 11.787 2.027 -3.631 1.00 97.75 69 GLN A CA 1
ATOM 503 C C . GLN A 1 69 ? 11.053 3.257 -3.093 1.00 97.75 69 GLN A C 1
ATOM 505 O O . GLN A 1 69 ? 11.658 4.172 -2.529 1.00 97.75 69 GLN A O 1
ATOM 510 N N . ASP A 1 70 ? 9.739 3.250 -3.243 1.00 98.50 70 ASP A N 1
ATOM 511 C CA . ASP A 1 70 ? 8.812 4.206 -2.654 1.00 98.50 70 ASP A CA 1
ATOM 512 C C . ASP A 1 70 ? 7.525 3.482 -2.236 1.00 98.50 70 ASP A C 1
ATOM 514 O O . ASP A 1 70 ? 7.321 2.299 -2.529 1.00 98.50 70 ASP A O 1
ATOM 518 N N . VAL A 1 71 ? 6.657 4.184 -1.513 1.00 98.75 71 VAL A N 1
ATOM 519 C CA . VAL A 1 71 ? 5.345 3.679 -1.105 1.00 98.75 71 VAL A CA 1
ATOM 520 C C . VAL A 1 71 ? 4.297 4.715 -1.469 1.00 98.75 71 VAL A C 1
ATOM 522 O O . VAL A 1 71 ? 4.304 5.827 -0.942 1.00 98.75 71 VAL A O 1
ATOM 525 N N . ALA A 1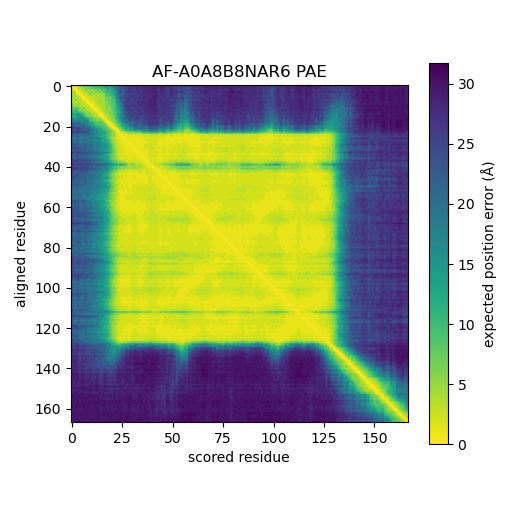 72 ? 3.348 4.341 -2.321 1.00 98.75 72 ALA A N 1
ATOM 526 C CA . ALA A 1 72 ? 2.181 5.159 -2.616 1.00 98.75 72 ALA A CA 1
ATOM 527 C C . ALA A 1 72 ? 0.897 4.503 -2.118 1.00 98.75 72 ALA A C 1
ATOM 529 O O . ALA A 1 72 ? 0.651 3.336 -2.417 1.00 98.75 72 ALA A O 1
ATOM 530 N N . ARG A 1 73 ? 0.039 5.267 -1.430 1.00 98.75 73 ARG A N 1
ATOM 531 C CA . ARG A 1 73 ? -1.356 4.876 -1.179 1.00 98.75 73 ARG A CA 1
ATOM 532 C C . ARG A 1 73 ? -2.208 5.307 -2.366 1.00 98.75 73 ARG A C 1
ATOM 534 O O . ARG A 1 73 ? -2.133 6.458 -2.796 1.00 98.75 73 ARG A O 1
ATOM 541 N N . VAL A 1 74 ? -3.043 4.410 -2.871 1.00 98.75 74 VAL A N 1
ATOM 542 C CA . VAL A 1 74 ? -3.840 4.625 -4.087 1.00 98.75 74 VAL A CA 1
ATOM 543 C C . VAL A 1 74 ? -5.282 4.143 -3.912 1.00 98.75 74 VAL A C 1
ATOM 545 O O . VAL A 1 74 ? -5.624 3.528 -2.902 1.00 98.75 74 VAL A O 1
ATOM 548 N N . THR A 1 75 ? -6.148 4.445 -4.884 1.00 98.75 75 THR A N 1
ATOM 549 C CA . THR A 1 75 ? -7.492 3.849 -4.949 1.00 98.75 75 THR A CA 1
ATOM 550 C C . THR A 1 75 ? -7.416 2.389 -5.392 1.00 98.75 75 THR A C 1
ATOM 552 O O . THR A 1 75 ? -6.390 1.941 -5.912 1.00 98.75 75 THR A O 1
ATOM 555 N N . LYS A 1 76 ? -8.520 1.650 -5.241 1.00 98.56 76 LYS A N 1
ATOM 556 C CA . LYS A 1 76 ? -8.618 0.270 -5.724 1.00 98.56 76 LYS A CA 1
ATOM 557 C C . LYS A 1 76 ? -8.337 0.168 -7.227 1.00 98.56 76 LYS A C 1
ATOM 559 O O . LYS A 1 76 ? -7.578 -0.694 -7.659 1.00 98.56 76 LYS A O 1
ATOM 564 N N . GLU A 1 77 ? -8.914 1.060 -8.024 1.00 98.62 77 GLU A N 1
ATOM 565 C CA . GLU A 1 77 ? -8.774 1.048 -9.484 1.00 98.62 77 GLU A CA 1
ATOM 566 C C . GLU A 1 77 ? -7.318 1.293 -9.887 1.00 98.62 77 GLU A C 1
ATOM 568 O O . GLU A 1 77 ? -6.765 0.576 -10.719 1.00 98.62 77 GLU A O 1
ATOM 573 N N . ALA A 1 78 ? -6.680 2.276 -9.246 1.00 98.56 78 ALA A N 1
ATOM 574 C CA . ALA A 1 78 ? -5.279 2.596 -9.468 1.00 98.56 78 ALA A CA 1
ATOM 575 C C . ALA A 1 78 ? -4.350 1.461 -9.015 1.00 98.56 78 ALA A C 1
ATOM 577 O O . ALA A 1 78 ? -3.366 1.166 -9.692 1.00 98.56 78 ALA A O 1
ATOM 578 N N . PHE A 1 79 ? -4.680 0.771 -7.924 1.00 98.62 79 PHE A N 1
ATOM 579 C CA . PHE A 1 79 ? -3.980 -0.438 -7.503 1.00 98.62 79 PHE A CA 1
ATOM 580 C C . PHE A 1 79 ? -4.085 -1.545 -8.553 1.00 98.62 79 PHE A C 1
ATOM 582 O O . PHE A 1 79 ? -3.065 -2.123 -8.939 1.00 98.62 79 PHE A O 1
ATOM 589 N N . ASP A 1 80 ? -5.292 -1.838 -9.038 1.00 98.38 80 ASP A N 1
ATOM 590 C CA . ASP A 1 80 ? -5.551 -2.905 -10.008 1.00 98.38 80 ASP A CA 1
ATOM 591 C C . ASP A 1 80 ? -4.817 -2.655 -11.334 1.00 98.38 80 ASP A C 1
ATOM 593 O O . ASP A 1 80 ? -4.231 -3.582 -11.898 1.00 98.38 80 ASP A O 1
ATOM 597 N N . SER A 1 81 ? -4.758 -1.400 -11.788 1.00 98.19 81 SER A N 1
ATOM 598 C CA . SER A 1 81 ? -4.052 -1.017 -13.016 1.00 98.19 81 SER A CA 1
ATOM 599 C C . SER A 1 81 ? -2.586 -0.609 -12.818 1.00 98.19 81 SER A C 1
ATOM 601 O O . SER A 1 81 ? -1.948 -0.216 -13.793 1.00 98.19 81 SER A O 1
ATOM 603 N N . CYS A 1 82 ? -2.061 -0.630 -11.587 1.00 98.38 82 CYS A N 1
ATOM 604 C CA . CYS A 1 82 ? -0.755 -0.053 -11.234 1.00 98.38 82 CYS A CA 1
ATOM 605 C C . CYS A 1 82 ? -0.570 1.400 -11.724 1.00 98.38 82 CYS A C 1
ATOM 607 O O . CYS A 1 82 ? 0.484 1.775 -12.234 1.00 98.38 82 CYS A O 1
ATOM 609 N N . ASN A 1 83 ? -1.612 2.223 -11.596 1.00 98.19 83 ASN A N 1
ATOM 610 C CA . ASN A 1 83 ? -1.567 3.635 -11.957 1.00 98.19 83 ASN A CA 1
ATOM 611 C C . ASN A 1 83 ? -1.053 4.469 -10.773 1.00 98.19 83 ASN A C 1
ATOM 613 O O . ASN A 1 83 ? -1.703 4.556 -9.734 1.00 98.19 83 ASN A O 1
ATOM 617 N N . SER A 1 84 ? 0.101 5.109 -10.953 1.00 96.81 84 SER A N 1
ATOM 618 C CA . SER A 1 84 ? 0.750 5.972 -9.961 1.00 96.81 84 SER A CA 1
ATOM 619 C C . SER A 1 84 ? 0.650 7.470 -10.275 1.00 96.81 84 SER A C 1
ATOM 621 O O . SER A 1 84 ? 1.307 8.277 -9.626 1.00 96.81 84 SER A O 1
ATOM 623 N N . THR A 1 85 ? -0.156 7.882 -11.260 1.00 96.88 85 THR A N 1
ATOM 624 C CA . THR A 1 85 ? -0.210 9.281 -11.726 1.00 96.88 85 THR A CA 1
ATOM 625 C C . THR A 1 85 ? -0.800 10.242 -10.692 1.00 96.88 85 THR A C 1
ATOM 627 O O . THR A 1 85 ? -0.465 11.425 -10.676 1.00 96.88 85 THR A O 1
ATOM 630 N N . SER A 1 86 ? -1.709 9.774 -9.837 1.00 96.75 86 SER A N 1
ATOM 631 C CA . SER A 1 86 ? -2.365 10.613 -8.825 1.00 96.75 86 SER A CA 1
ATOM 632 C C . SER A 1 86 ? -2.604 9.816 -7.545 1.00 96.75 86 SER A C 1
ATOM 634 O O . SER A 1 86 ? -3.739 9.424 -7.264 1.00 96.75 86 SER A O 1
ATOM 636 N N . PRO A 1 87 ? -1.535 9.512 -6.788 1.00 97.69 87 PRO A N 1
ATOM 637 C CA . PRO A 1 87 ? -1.669 8.773 -5.549 1.00 97.69 87 PRO A CA 1
ATOM 638 C C . PRO A 1 87 ? -2.355 9.638 -4.486 1.00 97.69 87 PRO A C 1
ATOM 640 O O . PRO A 1 87 ? -2.250 10.864 -4.489 1.00 97.69 87 PRO A O 1
ATOM 643 N N . ILE A 1 88 ? -3.036 8.985 -3.548 1.00 98.38 88 ILE A N 1
ATOM 644 C CA . ILE A 1 88 ? -3.608 9.631 -2.357 1.00 98.38 88 ILE A CA 1
ATOM 645 C C . ILE A 1 88 ? -2.474 10.160 -1.469 1.00 98.38 88 ILE A C 1
ATOM 647 O O . ILE A 1 88 ? -2.594 11.212 -0.847 1.00 98.38 88 ILE A O 1
ATOM 651 N N . PHE A 1 89 ? -1.374 9.414 -1.412 1.00 97.31 89 PHE A N 1
ATOM 652 C CA . PHE A 1 89 ? -0.172 9.736 -0.655 1.00 97.31 89 PHE A CA 1
ATOM 653 C C . PHE A 1 89 ? 1.038 9.066 -1.314 1.00 97.31 89 PHE A C 1
ATOM 655 O O . PHE A 1 89 ? 0.890 7.971 -1.855 1.00 97.31 89 PHE A O 1
ATOM 662 N N . LEU A 1 90 ? 2.217 9.686 -1.236 1.00 98.38 90 LEU A N 1
ATOM 663 C CA . LEU A 1 90 ? 3.489 9.138 -1.710 1.00 98.38 90 LEU A CA 1
ATOM 664 C C . LEU A 1 90 ? 4.588 9.438 -0.684 1.00 98.38 90 LEU A C 1
ATOM 666 O O . LEU A 1 90 ? 4.770 10.595 -0.311 1.00 98.38 90 LEU A O 1
ATOM 670 N N . GLU A 1 91 ? 5.337 8.411 -0.293 1.00 98.56 91 GLU A N 1
ATOM 671 C CA . GLU A 1 91 ? 6.580 8.526 0.470 1.00 98.56 91 GLU A CA 1
ATOM 672 C C . GLU A 1 91 ? 7.737 7.927 -0.326 1.00 98.56 91 GLU A C 1
ATOM 674 O O . GLU A 1 91 ? 7.648 6.801 -0.815 1.00 98.56 91 GLU A O 1
ATOM 679 N N . THR A 1 92 ? 8.841 8.663 -0.414 1.00 98.38 92 THR A N 1
ATOM 680 C CA . THR A 1 92 ? 10.047 8.263 -1.156 1.00 98.38 92 THR A CA 1
ATOM 681 C C . THR A 1 92 ? 11.238 7.972 -0.243 1.00 98.38 92 THR A C 1
ATOM 683 O O . THR A 1 92 ? 12.304 7.591 -0.728 1.00 98.38 92 THR A O 1
ATOM 686 N N . THR A 1 93 ? 11.085 8.169 1.069 1.00 98.31 93 THR A N 1
ATOM 687 C CA . THR A 1 93 ? 12.133 7.989 2.078 1.00 98.31 93 THR A CA 1
ATOM 688 C C . THR A 1 93 ? 11.796 6.819 2.993 1.00 98.31 93 THR A C 1
ATOM 690 O O . THR A 1 93 ? 10.749 6.802 3.636 1.00 98.31 93 THR A O 1
ATOM 693 N N . GLY A 1 94 ? 12.700 5.845 3.070 1.00 96.25 94 GLY A N 1
ATOM 694 C CA . GLY A 1 94 ? 12.574 4.680 3.940 1.00 96.25 94 GLY A CA 1
ATOM 695 C C . GLY A 1 94 ? 13.494 4.748 5.171 1.00 96.25 94 GLY A C 1
ATOM 696 O O . GLY A 1 94 ? 14.510 5.450 5.143 1.00 96.25 94 GLY A O 1
ATOM 697 N N . PRO A 1 95 ? 13.189 3.993 6.247 1.00 97.69 95 PRO A N 1
ATOM 698 C CA . PRO A 1 95 ? 11.934 3.275 6.474 1.00 97.69 95 PRO A CA 1
ATOM 699 C C . PRO A 1 95 ? 10.775 4.238 6.766 1.00 97.69 95 PRO A C 1
ATOM 701 O O . PRO A 1 95 ? 10.976 5.315 7.325 1.00 97.69 95 PRO A O 1
ATOM 704 N N . PHE A 1 96 ? 9.558 3.823 6.426 1.00 98.06 96 PHE A N 1
ATOM 705 C CA . PHE A 1 96 ? 8.353 4.641 6.554 1.00 98.06 96 PHE A CA 1
ATOM 706 C C . PHE A 1 96 ? 7.272 3.938 7.379 1.00 98.06 96 PHE A C 1
ATOM 708 O O . PHE A 1 96 ? 7.021 2.751 7.187 1.00 98.06 96 PHE A O 1
ATOM 715 N N . ASN A 1 97 ? 6.601 4.687 8.257 1.00 98.44 97 ASN A N 1
ATOM 716 C CA . ASN A 1 97 ? 5.479 4.205 9.059 1.00 98.44 97 ASN A CA 1
ATOM 717 C C . ASN A 1 97 ? 4.172 4.850 8.596 1.00 98.44 97 ASN A C 1
ATOM 719 O O . ASN A 1 97 ? 4.035 6.073 8.636 1.00 98.44 97 ASN A O 1
ATOM 723 N N . TYR A 1 98 ? 3.193 4.023 8.243 1.00 98.38 98 TYR A N 1
ATOM 724 C CA . TYR A 1 98 ? 1.844 4.448 7.893 1.00 98.38 98 TYR A CA 1
ATOM 725 C C . TYR A 1 98 ? 0.852 4.001 8.969 1.00 98.38 98 TYR A C 1
ATOM 727 O O . TYR A 1 98 ? 0.665 2.804 9.177 1.00 98.38 98 TYR A O 1
ATOM 735 N N . THR A 1 99 ? 0.199 4.947 9.643 1.00 97.88 99 THR A N 1
ATOM 736 C CA . THR A 1 99 ? -0.836 4.640 10.642 1.00 97.88 99 THR A CA 1
ATOM 737 C C . THR A 1 99 ? -2.177 4.364 9.964 1.00 97.88 99 THR A C 1
ATOM 739 O O . THR A 1 99 ? -2.631 5.149 9.133 1.00 97.88 99 THR A O 1
ATOM 742 N N . LEU A 1 100 ? -2.832 3.272 10.350 1.00 97.50 100 LEU A N 1
ATOM 743 C CA . LEU A 1 100 ? -4.160 2.882 9.883 1.00 97.50 100 LEU A CA 1
ATOM 744 C C . LEU A 1 100 ? -5.227 3.605 10.709 1.00 97.50 100 LEU A C 1
ATOM 746 O O . LEU A 1 100 ? -5.604 3.181 11.795 1.00 97.50 100 LEU A O 1
ATOM 750 N N . ASP A 1 101 ? -5.682 4.747 10.216 1.00 95.50 101 ASP A N 1
ATOM 751 C CA . ASP A 1 101 ? -6.529 5.702 10.936 1.00 95.50 101 ASP A CA 1
ATOM 752 C C . ASP A 1 101 ? -8.037 5.414 10.864 1.00 95.50 101 ASP A C 1
ATOM 754 O O . ASP A 1 101 ? -8.805 5.934 11.677 1.00 95.50 101 ASP A O 1
ATOM 758 N N . ALA A 1 102 ? -8.470 4.580 9.920 1.00 95.69 102 ALA A N 1
ATOM 759 C CA . ALA A 1 102 ? -9.870 4.254 9.698 1.00 95.69 102 ALA A CA 1
ATOM 760 C C . ALA A 1 102 ? -10.057 2.787 9.292 1.00 95.69 102 ALA A C 1
ATOM 762 O O . ALA A 1 102 ? -9.144 2.116 8.818 1.00 95.69 102 ALA A O 1
ATOM 763 N N . ALA A 1 103 ? -11.268 2.278 9.512 1.00 97.06 103 ALA A N 1
ATOM 764 C CA . ALA A 1 103 ? -11.648 0.960 9.031 1.00 97.06 103 ALA A CA 1
ATOM 765 C C . ALA A 1 103 ? -11.909 1.006 7.518 1.00 97.06 103 ALA A C 1
ATOM 767 O O . ALA A 1 103 ? -12.393 2.015 6.998 1.00 97.06 103 ALA A O 1
ATOM 768 N N . GLY A 1 104 ? -11.647 -0.104 6.836 1.00 97.56 104 GLY A N 1
ATOM 769 C CA . GLY A 1 104 ? -11.867 -0.262 5.402 1.00 97.56 104 GLY A CA 1
ATOM 770 C C . GLY A 1 104 ? -10.627 -0.737 4.656 1.00 97.56 104 GLY A C 1
ATOM 771 O O . GLY A 1 104 ? -9.632 -1.155 5.247 1.00 97.56 104 GLY A O 1
ATOM 772 N N . GLU A 1 105 ? -10.707 -0.687 3.332 1.00 98.38 105 GLU A N 1
ATOM 773 C CA . GLU A 1 105 ? -9.660 -1.192 2.452 1.00 98.38 105 GLU A CA 1
ATOM 774 C C . GLU A 1 105 ? -8.559 -0.150 2.221 1.00 98.38 105 GLU A C 1
ATOM 776 O O . GLU A 1 105 ? -8.821 1.034 1.981 1.00 98.38 105 GLU A O 1
ATOM 781 N N . TYR A 1 106 ? -7.308 -0.604 2.266 1.00 98.75 106 TYR A N 1
ATOM 782 C CA . TYR A 1 106 ? -6.136 0.202 1.945 1.00 98.75 106 TYR A CA 1
ATOM 783 C C . TYR A 1 106 ? -5.326 -0.498 0.859 1.00 98.75 106 TYR A C 1
ATOM 785 O O . TYR A 1 106 ? -5.091 -1.706 0.919 1.00 98.75 106 TYR A O 1
ATOM 793 N N . TYR A 1 107 ? -4.867 0.290 -0.111 1.00 98.81 107 TYR A N 1
ATOM 794 C CA . TYR A 1 107 ? -4.090 -0.190 -1.242 1.00 98.81 107 TYR A CA 1
ATOM 795 C C . TYR A 1 107 ? -2.796 0.603 -1.363 1.00 98.81 107 TYR A C 1
ATOM 797 O O . TYR A 1 107 ? -2.817 1.836 -1.422 1.00 98.81 107 TYR A O 1
ATOM 805 N N . PHE A 1 108 ? -1.682 -0.119 -1.426 1.00 98.81 108 PHE A N 1
ATOM 806 C CA . PHE A 1 108 ? -0.341 0.433 -1.536 1.00 98.81 108 PHE A CA 1
ATOM 807 C C . PHE A 1 108 ? 0.389 -0.159 -2.740 1.00 98.81 108 PHE A C 1
ATOM 809 O O . PHE A 1 108 ? 0.243 -1.349 -3.029 1.00 98.81 108 PHE A O 1
ATOM 816 N N . ILE A 1 109 ? 1.183 0.654 -3.433 1.00 98.81 109 ILE A N 1
ATOM 817 C CA . ILE A 1 109 ? 2.001 0.238 -4.581 1.00 98.81 109 ILE A CA 1
ATOM 818 C C . ILE A 1 109 ? 3.384 0.892 -4.531 1.00 98.81 109 ILE A C 1
ATOM 820 O O . ILE A 1 109 ? 3.521 1.996 -4.004 1.00 98.81 109 ILE A O 1
ATOM 824 N N . GLY A 1 110 ? 4.388 0.223 -5.099 1.00 98.44 110 GLY A N 1
ATOM 825 C CA . GLY A 1 110 ? 5.639 0.864 -5.503 1.00 98.44 110 GLY A CA 1
ATOM 826 C C . GLY A 1 110 ? 5.487 1.484 -6.891 1.00 98.44 110 GLY A C 1
ATOM 827 O O . GLY A 1 110 ? 5.003 0.828 -7.820 1.00 98.44 110 GLY A O 1
ATOM 828 N N . THR A 1 111 ? 5.853 2.754 -7.030 1.00 98.12 111 THR A N 1
ATOM 829 C CA . THR A 1 111 ? 5.614 3.565 -8.230 1.00 98.12 111 THR A CA 1
ATOM 830 C C . THR A 1 111 ? 6.795 3.621 -9.187 1.00 98.12 111 THR A C 1
ATOM 832 O O . THR A 1 111 ? 6.614 4.007 -10.342 1.00 98.12 111 THR A O 1
ATOM 835 N N . MET A 1 112 ? 7.977 3.196 -8.737 1.00 97.00 112 MET A N 1
ATOM 836 C CA . MET A 1 112 ? 9.175 3.162 -9.568 1.00 97.00 112 MET A CA 1
ATOM 837 C C . MET A 1 112 ? 9.041 2.136 -10.702 1.00 97.00 112 MET A C 1
ATOM 839 O O . MET A 1 112 ? 8.718 0.963 -10.492 1.00 97.00 112 MET A O 1
ATOM 843 N N . ASP A 1 113 ? 9.289 2.599 -11.926 1.00 94.12 113 ASP A N 1
ATOM 844 C CA . ASP A 1 113 ? 9.278 1.819 -13.163 1.00 94.12 113 ASP A CA 1
ATOM 845 C C . ASP A 1 113 ? 8.093 0.841 -13.281 1.00 94.12 113 ASP A C 1
ATOM 847 O O . ASP A 1 113 ? 6.949 1.224 -13.523 1.00 94.12 113 ASP A O 1
ATOM 851 N N . ARG A 1 114 ? 8.372 -0.461 -13.160 1.00 95.50 114 ARG A N 1
ATOM 852 C CA . ARG A 1 114 ? 7.387 -1.545 -13.261 1.00 95.50 114 ARG A CA 1
ATOM 853 C C . ARG A 1 114 ? 7.250 -2.321 -11.957 1.00 95.50 114 ARG A C 1
ATOM 855 O O . ARG A 1 114 ? 6.749 -3.445 -11.980 1.00 95.50 114 ARG A O 1
ATOM 862 N N . HIS A 1 115 ? 7.674 -1.750 -10.833 1.00 97.62 115 HIS A N 1
ATOM 863 C CA . HIS A 1 115 ? 7.704 -2.455 -9.557 1.00 97.62 115 HIS A CA 1
ATOM 864 C C . HIS A 1 115 ? 6.323 -2.981 -9.145 1.00 97.62 115 HIS A C 1
ATOM 866 O O . HIS A 1 115 ? 6.188 -4.169 -8.840 1.00 97.62 115 HIS A O 1
ATOM 872 N N . CYS A 1 116 ? 5.277 -2.151 -9.241 1.00 98.25 116 CYS A N 1
ATOM 873 C CA . CYS A 1 116 ? 3.901 -2.590 -8.989 1.00 98.25 116 CYS A CA 1
ATOM 874 C C . CYS A 1 116 ? 3.485 -3.773 -9.881 1.00 98.25 116 CYS A C 1
ATOM 876 O O . CYS A 1 116 ? 2.932 -4.757 -9.389 1.00 98.25 116 CYS A O 1
ATOM 878 N N . PHE A 1 117 ? 3.797 -3.729 -11.184 1.00 97.50 117 PHE A N 1
ATOM 879 C CA . PHE A 1 117 ? 3.471 -4.815 -12.120 1.00 97.50 117 PHE A CA 1
ATOM 880 C C . PHE A 1 117 ? 4.217 -6.112 -11.805 1.00 97.50 117 PHE A C 1
ATOM 882 O O . PHE A 1 117 ? 3.698 -7.199 -12.060 1.00 97.50 117 PHE A O 1
ATOM 889 N N . PHE A 1 118 ? 5.415 -6.005 -11.235 1.00 97.62 118 PHE A N 1
ATOM 890 C CA . PHE A 1 118 ? 6.190 -7.143 -10.754 1.00 97.62 118 PHE A CA 1
ATOM 891 C C . PHE A 1 118 ? 5.844 -7.554 -9.320 1.00 97.62 118 PHE A C 1
ATOM 893 O O . PHE A 1 118 ? 6.480 -8.443 -8.765 1.00 97.62 118 PHE A O 1
ATOM 900 N N . GLY A 1 119 ? 4.779 -6.991 -8.747 1.00 97.88 119 GLY A N 1
ATOM 901 C CA . GLY A 1 119 ? 4.189 -7.475 -7.508 1.00 97.88 119 GLY A CA 1
ATOM 902 C C . GLY A 1 119 ? 4.540 -6.679 -6.263 1.00 97.88 119 GLY A C 1
ATOM 903 O O . GLY A 1 119 ? 4.135 -7.106 -5.190 1.00 97.88 119 GLY A O 1
ATOM 904 N N . GLN A 1 120 ? 5.225 -5.536 -6.369 1.00 98.62 120 GLN A N 1
ATOM 905 C CA . GLN A 1 120 ? 5.382 -4.613 -5.239 1.00 98.62 120 GLN A CA 1
ATOM 906 C C . GLN A 1 120 ? 4.078 -3.839 -5.002 1.00 98.62 120 GLN A C 1
ATOM 908 O O . GLN A 1 120 ? 3.925 -2.675 -5.386 1.00 98.62 120 GLN A O 1
ATOM 913 N N . LYS A 1 121 ? 3.094 -4.532 -4.436 1.00 98.56 121 LYS A N 1
ATOM 914 C CA . LYS A 1 121 ? 1.771 -3.999 -4.136 1.00 98.56 121 LYS A CA 1
ATOM 915 C C . LYS A 1 121 ? 1.142 -4.764 -2.976 1.00 98.56 121 LYS A C 1
ATOM 917 O O . LYS A 1 121 ? 1.309 -5.974 -2.875 1.00 98.56 121 LYS A O 1
ATOM 922 N N . LEU A 1 122 ? 0.414 -4.056 -2.122 1.00 98.69 122 LEU A N 1
ATOM 923 C CA . LEU A 1 122 ? -0.233 -4.588 -0.926 1.00 98.69 122 LEU A CA 1
ATOM 924 C C . LEU A 1 122 ? -1.682 -4.098 -0.858 1.00 98.69 122 LEU A C 1
ATOM 926 O O . LEU A 1 122 ? -1.931 -2.895 -0.934 1.00 98.69 122 LEU A O 1
ATOM 930 N N . ALA A 1 123 ? -2.621 -5.025 -0.696 1.00 98.69 123 ALA A N 1
ATOM 931 C CA . ALA A 1 123 ? -4.012 -4.735 -0.367 1.00 98.69 123 ALA A CA 1
ATOM 932 C C . ALA A 1 123 ? -4.310 -5.299 1.021 1.00 98.69 123 ALA A C 1
ATOM 934 O O . ALA A 1 123 ? -3.967 -6.446 1.298 1.00 98.69 123 ALA A O 1
ATOM 935 N N . ILE A 1 124 ? -4.940 -4.502 1.880 1.00 98.69 124 ILE A N 1
ATOM 936 C CA . ILE A 1 124 ? -5.351 -4.928 3.220 1.00 98.69 124 ILE A CA 1
ATOM 937 C C . ILE A 1 124 ? -6.758 -4.429 3.533 1.00 98.69 124 ILE A C 1
ATOM 939 O O . ILE A 1 124 ? -7.215 -3.434 2.968 1.00 98.69 124 ILE A O 1
ATOM 943 N N . ASN A 1 125 ? -7.413 -5.088 4.485 1.00 98.31 125 ASN A N 1
ATOM 944 C CA . ASN A 1 125 ? -8.677 -4.643 5.055 1.00 98.31 125 ASN A CA 1
ATOM 945 C C . ASN A 1 125 ? -8.517 -4.414 6.560 1.00 98.31 125 ASN A C 1
ATOM 947 O O . ASN A 1 125 ? -8.152 -5.327 7.302 1.00 98.31 125 ASN A O 1
ATOM 951 N N . VAL A 1 126 ? -8.810 -3.194 6.998 1.00 97.88 126 VAL A N 1
ATOM 952 C CA . VAL A 1 126 ? -8.672 -2.749 8.383 1.00 97.88 126 VAL A CA 1
ATOM 953 C C . VAL A 1 126 ? -10.023 -2.825 9.072 1.00 97.88 126 VAL A C 1
ATOM 955 O O . VAL A 1 126 ? -11.010 -2.239 8.622 1.00 97.88 126 VAL A O 1
ATOM 958 N N . SER A 1 127 ? -10.076 -3.541 10.187 1.00 95.00 127 SER A N 1
ATOM 959 C CA . SER A 1 127 ? -11.266 -3.615 11.030 1.00 95.00 127 SER A CA 1
ATOM 960 C C . SER A 1 127 ? -11.307 -2.458 12.031 1.00 95.00 127 SER A C 1
ATOM 962 O O . SER A 1 127 ? -10.276 -1.914 12.426 1.00 95.00 127 SER A O 1
ATOM 964 N N . ALA A 1 128 ? -12.510 -2.057 12.449 1.00 88.69 128 ALA A N 1
ATOM 965 C CA . ALA A 1 128 ? -12.653 -1.053 13.496 1.00 88.69 128 ALA A CA 1
ATOM 966 C C . ALA A 1 128 ? -11.988 -1.539 14.790 1.00 88.69 128 ALA A C 1
ATOM 968 O O . ALA A 1 128 ? -12.142 -2.701 15.169 1.00 88.69 128 ALA A O 1
ATOM 969 N N . SER A 1 129 ? -11.301 -0.637 15.493 1.00 76.81 129 SER A N 1
ATOM 970 C CA . SER A 1 129 ? -10.833 -0.927 16.845 1.00 76.81 129 SER A CA 1
ATOM 971 C C . SER A 1 129 ? -12.042 -1.183 17.731 1.00 76.81 129 SER A C 1
ATOM 973 O O . SER A 1 129 ? -12.856 -0.288 17.977 1.00 76.81 129 SER A O 1
ATOM 975 N N . THR A 1 130 ? -12.201 -2.427 18.182 1.00 65.75 130 THR A N 1
ATOM 976 C CA . THR A 1 130 ? -13.128 -2.717 19.265 1.00 65.75 130 THR A CA 1
ATOM 977 C C . THR A 1 130 ? -12.550 -2.044 20.503 1.00 65.75 130 THR A C 1
ATOM 979 O O . THR A 1 130 ? -11.645 -2.577 21.145 1.00 65.75 130 THR A O 1
ATOM 982 N N . GLY A 1 131 ? -13.072 -0.860 20.838 1.00 60.19 131 GLY A N 1
ATOM 983 C CA . GLY A 1 131 ? -12.968 -0.317 22.192 1.00 60.19 131 GLY A CA 1
ATOM 984 C C . GLY A 1 131 ? -13.448 -1.354 23.220 1.00 60.19 131 GLY A C 1
ATOM 985 O O . GLY A 1 131 ? -13.974 -2.395 22.825 1.00 60.19 131 GLY A O 1
ATOM 986 N N . PRO A 1 132 ? -13.280 -1.109 24.531 1.00 45.41 132 PRO A N 1
ATOM 987 C CA . PRO A 1 132 ? -13.453 -2.135 25.557 1.00 45.41 132 PRO A CA 1
ATOM 988 C C . PRO A 1 132 ? -14.782 -2.875 25.379 1.00 45.41 132 PRO A C 1
ATOM 990 O O . PRO A 1 132 ? -15.862 -2.323 25.597 1.00 45.41 132 PRO A O 1
ATOM 993 N N . THR A 1 133 ? -14.689 -4.126 24.936 1.00 46.34 133 THR A N 1
ATOM 994 C CA . THR A 1 133 ? -15.831 -5.018 24.785 1.00 46.34 133 THR A CA 1
ATOM 995 C C . THR A 1 133 ? -16.428 -5.234 26.178 1.00 46.34 133 THR A C 1
ATOM 997 O O . THR A 1 133 ? -15.669 -5.521 27.112 1.00 46.34 133 THR A O 1
ATOM 1000 N N . PRO A 1 134 ? -17.755 -5.120 26.381 1.00 46.78 134 PRO A N 1
ATOM 1001 C CA . PRO A 1 134 ? -18.355 -5.600 27.618 1.00 46.78 134 PRO A CA 1
ATOM 1002 C C . PRO A 1 134 ? -17.985 -7.077 27.801 1.00 46.78 134 PRO A C 1
ATOM 1004 O O . PRO A 1 134 ? -17.934 -7.836 26.834 1.00 46.78 134 PRO A O 1
ATOM 1007 N N . SER A 1 135 ? -17.669 -7.439 29.047 1.00 52.88 135 SER A N 1
ATOM 1008 C CA . SER A 1 135 ? -17.206 -8.764 29.475 1.00 52.88 135 SER A CA 1
ATOM 1009 C C . SER A 1 135 ? -17.908 -9.908 28.722 1.00 52.88 135 SER A C 1
ATOM 1011 O O . SER A 1 135 ? -19.125 -9.818 28.529 1.00 52.88 135 SER A O 1
ATOM 1013 N N . PRO A 1 136 ? -17.196 -10.979 28.311 1.00 54.25 136 PRO A N 1
ATOM 1014 C CA . PRO A 1 136 ? -17.800 -12.080 27.573 1.00 54.25 136 PRO A CA 1
ATOM 1015 C C . PRO A 1 136 ? -19.005 -12.622 28.339 1.00 54.25 136 PRO A C 1
ATOM 1017 O O . PRO A 1 136 ? -18.873 -13.148 29.446 1.00 54.25 136 PRO A O 1
ATOM 1020 N N . GLN A 1 137 ? -20.194 -12.488 27.756 1.00 54.50 137 GLN A N 1
ATOM 1021 C CA . GLN A 1 137 ? -21.354 -13.206 28.251 1.00 54.50 137 GLN A CA 1
ATOM 1022 C C . GLN A 1 137 ? -21.046 -14.700 28.100 1.00 54.50 137 GLN A C 1
ATOM 1024 O O . GLN A 1 137 ? -20.526 -15.125 27.066 1.00 54.50 137 GLN A O 1
ATOM 1029 N N . ALA A 1 138 ? -21.290 -15.472 29.163 1.00 53.81 138 ALA A N 1
ATOM 1030 C CA . ALA A 1 138 ? -21.001 -16.901 29.204 1.00 53.81 138 ALA A CA 1
ATOM 1031 C C . ALA A 1 138 ? -21.517 -17.595 27.928 1.00 53.81 138 ALA A C 1
ATOM 1033 O O . ALA A 1 138 ? -22.627 -17.283 27.486 1.00 53.81 138 ALA A O 1
ATOM 1034 N N . PRO A 1 139 ? -20.744 -18.518 27.329 1.00 51.12 139 PRO A N 1
ATOM 1035 C CA . PRO A 1 139 ? -21.172 -19.190 26.116 1.00 51.12 139 PRO A CA 1
ATOM 1036 C C . PRO A 1 139 ? -22.474 -19.946 26.390 1.00 51.12 139 PRO A C 1
ATOM 1038 O O . PRO A 1 139 ? -22.539 -20.814 27.261 1.00 51.12 139 PRO A O 1
ATOM 1041 N N . THR A 1 140 ? -23.519 -19.616 25.634 1.00 58.44 140 THR A N 1
ATOM 1042 C CA . THR A 1 140 ? -24.707 -20.460 25.516 1.00 58.44 140 THR A CA 1
ATOM 1043 C C . THR A 1 140 ? -24.248 -21.836 25.020 1.00 58.44 140 THR A C 1
ATOM 1045 O O . THR A 1 140 ? -23.448 -21.884 24.082 1.00 58.44 140 THR A O 1
ATOM 1048 N N . PRO A 1 141 ? -24.699 -22.954 25.618 1.00 50.22 141 PRO A N 1
ATOM 1049 C CA . PRO A 1 141 ? -24.251 -24.277 25.207 1.00 50.22 141 PRO A CA 1
ATOM 1050 C C . PRO A 1 141 ? -24.566 -24.499 23.725 1.00 50.22 141 PRO A C 1
ATOM 1052 O O . PRO A 1 141 ? -25.723 -24.474 23.302 1.00 50.22 141 PRO A O 1
ATOM 1055 N N . THR A 1 142 ? -23.519 -24.700 22.931 1.00 57.12 142 THR A N 1
ATOM 1056 C CA . THR A 1 142 ? -23.619 -25.135 21.541 1.00 57.12 142 THR A CA 1
ATOM 1057 C C . THR A 1 142 ? -24.254 -26.528 21.497 1.00 57.12 142 THR A C 1
ATOM 1059 O O . THR A 1 142 ? -23.905 -27.383 22.317 1.00 57.12 142 THR A O 1
ATOM 1062 N N . PRO A 1 143 ? -25.169 -26.810 20.553 1.00 61.41 143 PRO A N 1
ATOM 1063 C CA . PRO A 1 143 ? -25.673 -28.163 20.375 1.00 61.41 143 PRO A CA 1
ATOM 1064 C C . PRO A 1 143 ? -24.510 -29.076 19.972 1.00 61.41 143 PRO A C 1
ATOM 1066 O O . PRO A 1 143 ? -23.740 -28.761 19.061 1.00 61.41 143 PRO A O 1
ATOM 1069 N N . VAL A 1 144 ? -24.374 -30.201 20.675 1.00 59.69 144 VAL A N 1
ATOM 1070 C CA . VAL A 1 144 ? -23.362 -31.225 20.398 1.00 59.69 144 VAL A CA 1
ATOM 1071 C C . VAL A 1 144 ? -23.533 -31.697 18.955 1.00 59.69 144 VAL A C 1
ATOM 1073 O O . VAL A 1 144 ? -24.546 -32.298 18.599 1.00 59.69 144 VAL A O 1
ATOM 1076 N N . ARG A 1 145 ? -22.541 -31.408 18.108 1.00 63.34 145 ARG A N 1
ATOM 1077 C CA . ARG A 1 145 ? -22.481 -31.930 16.743 1.00 63.34 145 ARG A CA 1
ATOM 1078 C C . ARG A 1 145 ? -22.126 -33.415 16.831 1.00 63.34 145 ARG A C 1
ATOM 1080 O O . ARG A 1 145 ? -21.037 -33.760 17.278 1.00 63.34 145 ARG A O 1
ATOM 1087 N N . GLY A 1 146 ? -23.064 -34.279 16.444 1.00 69.62 146 GLY A N 1
ATOM 1088 C CA . GLY A 1 146 ? -22.821 -35.715 16.312 1.00 69.62 146 GLY A CA 1
ATOM 1089 C C . GLY A 1 146 ? -21.765 -36.023 15.239 1.00 69.62 146 GLY A C 1
ATOM 1090 O O . GLY A 1 146 ? -21.440 -35.148 14.428 1.00 69.62 146 GLY A O 1
ATOM 1091 N N . PRO A 1 147 ? -21.212 -37.246 15.222 1.00 61.47 147 PRO A N 1
ATOM 1092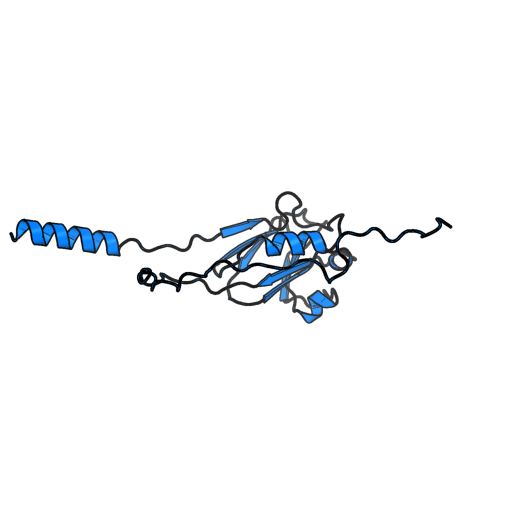 C CA . PRO A 1 147 ? -20.232 -37.646 14.220 1.00 61.47 147 PRO A CA 1
ATOM 1093 C C . PRO A 1 147 ? -20.817 -37.508 12.808 1.00 61.47 147 PRO A C 1
ATOM 1095 O O . PRO A 1 147 ? -21.849 -38.092 12.490 1.00 61.47 147 PRO A O 1
ATOM 1098 N N . MET A 1 148 ? -20.142 -36.720 11.970 1.00 64.75 148 MET A N 1
ATOM 1099 C CA . MET A 1 148 ? -20.396 -36.638 10.532 1.00 64.75 148 MET A CA 1
ATOM 1100 C C . MET A 1 148 ? -19.442 -37.603 9.831 1.00 64.75 148 MET A C 1
ATOM 1102 O O . MET A 1 148 ? -18.228 -37.403 9.843 1.00 64.75 148 MET A O 1
ATOM 1106 N N . THR A 1 149 ? -19.985 -38.656 9.229 1.00 63.50 149 THR A N 1
ATOM 1107 C CA . THR A 1 149 ? -19.266 -39.513 8.283 1.00 63.50 149 THR A CA 1
ATOM 1108 C C . THR A 1 149 ? -19.224 -38.833 6.922 1.00 63.50 149 THR A C 1
ATOM 1110 O O . THR A 1 149 ? -20.265 -38.620 6.304 1.00 63.50 149 THR A O 1
ATOM 1113 N N . TYR A 1 150 ? -18.023 -38.516 6.446 1.00 56.81 150 TYR A N 1
ATOM 1114 C CA . TYR A 1 150 ? -17.795 -38.107 5.063 1.00 56.81 150 TYR A CA 1
ATOM 1115 C C . TYR A 1 150 ? -17.448 -39.353 4.249 1.00 56.81 150 TYR A C 1
ATOM 1117 O O . TYR A 1 150 ? -16.471 -40.036 4.555 1.00 56.81 150 TYR A O 1
ATOM 1125 N N . VAL A 1 151 ? -18.254 -39.660 3.234 1.00 65.38 151 VAL A N 1
ATOM 1126 C CA . VAL A 1 151 ? -17.920 -40.691 2.246 1.00 65.38 151 VAL A CA 1
ATOM 1127 C C . VAL A 1 151 ? -17.090 -40.016 1.161 1.00 65.38 151 VAL A C 1
ATOM 1129 O O . VAL A 1 151 ? -17.558 -39.084 0.512 1.00 65.38 151 VAL A O 1
ATOM 1132 N N . VAL A 1 152 ? -15.842 -40.453 1.006 1.00 54.97 152 VAL A N 1
ATOM 1133 C CA . VAL A 1 152 ? -14.960 -40.045 -0.093 1.00 54.97 152 VAL A CA 1
ATOM 1134 C C . VAL A 1 152 ? -14.805 -41.247 -1.019 1.00 54.97 152 VAL A C 1
ATOM 1136 O O . VAL A 1 152 ? -14.325 -42.293 -0.586 1.00 54.97 152 VAL A O 1
ATOM 1139 N N . GLY A 1 153 ? -15.220 -41.075 -2.273 1.00 59.19 153 GLY A N 1
ATOM 1140 C CA . GLY A 1 153 ? -15.264 -42.109 -3.306 1.00 59.19 153 GLY A CA 1
ATOM 1141 C C . GLY A 1 153 ? -16.672 -42.235 -3.884 1.00 59.19 153 GLY A C 1
ATOM 1142 O O . GLY A 1 153 ? -17.641 -42.364 -3.138 1.00 59.19 153 GLY A O 1
ATOM 1143 N N . ASP A 1 154 ? -16.788 -42.157 -5.204 1.00 67.56 154 ASP A N 1
ATOM 1144 C CA . ASP A 1 154 ? -17.915 -42.730 -5.936 1.00 67.56 154 ASP A CA 1
ATOM 1145 C C . ASP A 1 154 ? -17.813 -44.271 -5.915 1.00 67.56 154 ASP A C 1
ATOM 1147 O O . ASP A 1 154 ? -16.833 -44.834 -5.414 1.00 67.56 154 ASP A O 1
ATOM 1151 N N . ASP A 1 155 ? -18.829 -44.974 -6.429 1.00 60.41 155 ASP A N 1
ATOM 1152 C CA . ASP A 1 155 ? -18.975 -46.445 -6.384 1.00 60.41 155 ASP A CA 1
ATOM 1153 C C . ASP A 1 155 ? -17.831 -47.246 -7.065 1.00 60.41 155 ASP A C 1
ATOM 1155 O O . ASP A 1 155 ? -17.932 -48.463 -7.233 1.00 60.41 155 ASP A O 1
ATOM 1159 N N . LEU A 1 156 ? -16.733 -46.597 -7.467 1.00 57.69 156 LEU A N 1
ATOM 1160 C CA . LEU A 1 156 ? -15.604 -47.196 -8.181 1.00 57.69 156 LEU A CA 1
ATOM 1161 C C . LEU A 1 156 ? -14.316 -47.340 -7.353 1.00 57.69 156 LEU A C 1
ATOM 1163 O O . LEU A 1 156 ? -13.404 -48.039 -7.797 1.00 57.69 156 LEU A O 1
ATOM 1167 N N . GLY A 1 157 ? -14.238 -46.787 -6.137 1.00 57.22 157 GLY A N 1
ATOM 1168 C CA . GLY A 1 157 ? -13.077 -46.964 -5.250 1.00 57.22 157 GLY A CA 1
ATOM 1169 C C . GLY A 1 157 ? -11.739 -46.464 -5.834 1.00 57.22 157 GLY A C 1
ATOM 1170 O O . GLY A 1 157 ? -11.669 -45.926 -6.933 1.00 57.22 157 GLY A O 1
ATOM 1171 N N . TRP A 1 158 ? -10.638 -46.631 -5.089 1.00 57.56 158 TRP A N 1
ATOM 1172 C CA . TRP A 1 158 ? -9.273 -46.220 -5.484 1.00 57.56 158 TRP A CA 1
ATOM 1173 C C . TRP A 1 158 ? -8.658 -47.103 -6.593 1.00 57.56 158 TRP A C 1
ATOM 1175 O O . TRP A 1 158 ? -7.507 -47.535 -6.495 1.00 57.56 158 TRP A O 1
ATOM 1185 N N . LEU A 1 159 ? -9.417 -47.423 -7.639 1.00 53.62 159 LEU A N 1
ATOM 1186 C CA . LEU A 1 159 ? -8.928 -48.206 -8.766 1.00 53.62 159 LEU A CA 1
ATOM 1187 C C . LEU A 1 159 ? -8.141 -47.315 -9.732 1.00 53.62 159 LEU A C 1
ATOM 1189 O O . LEU A 1 159 ? -8.672 -46.389 -10.338 1.00 53.62 159 LEU A O 1
ATOM 1193 N N . VAL A 1 160 ? -6.856 -47.632 -9.903 1.00 57.41 160 VAL A N 1
ATOM 1194 C CA . VAL A 1 160 ? -6.033 -47.095 -10.991 1.00 57.41 160 VAL A CA 1
ATOM 1195 C C . VAL A 1 160 ? -6.556 -47.687 -12.308 1.00 57.41 160 VAL A C 1
ATOM 1197 O O . VAL A 1 160 ? -6.532 -48.914 -12.451 1.00 57.41 160 VAL A O 1
ATOM 1200 N N . PRO A 1 161 ? -7.033 -46.880 -13.274 1.00 55.69 161 PRO A N 1
ATOM 1201 C CA . PRO A 1 161 ? -7.485 -47.404 -14.557 1.00 55.69 161 PRO A CA 1
ATOM 1202 C C . PRO A 1 161 ? -6.312 -48.067 -15.304 1.00 55.69 161 PRO A C 1
ATOM 1204 O O . PRO A 1 161 ? -5.249 -47.455 -15.450 1.00 55.69 161 PRO A O 1
ATOM 1207 N N . PRO A 1 162 ? -6.464 -49.311 -15.790 1.00 53.53 162 PRO A N 1
ATOM 1208 C CA . PRO A 1 162 ? -5.430 -49.957 -16.579 1.00 53.53 162 PRO A CA 1
ATOM 1209 C C . PRO A 1 162 ? -5.452 -49.404 -18.009 1.00 53.53 162 PRO A C 1
ATOM 1211 O O . PRO A 1 162 ? -6.435 -49.566 -18.728 1.00 53.53 162 PRO A O 1
ATOM 1214 N N . GLY A 1 163 ? -4.342 -48.797 -18.436 1.00 59.22 163 GLY A N 1
ATOM 1215 C CA . GLY A 1 163 ? -4.058 -48.563 -19.857 1.00 59.22 163 GLY A CA 1
ATOM 1216 C C . GLY A 1 163 ? -4.077 -47.105 -20.312 1.00 59.22 163 GLY A C 1
ATOM 1217 O O . GLY A 1 163 ? -4.895 -46.726 -21.143 1.00 59.22 163 GLY A O 1
ATOM 1218 N N . GLY A 1 164 ? -3.123 -46.307 -19.829 1.00 46.66 164 GLY A N 1
ATOM 1219 C CA . GLY A 1 164 ? -2.706 -45.065 -20.480 1.00 46.66 164 GLY A CA 1
ATOM 1220 C C . GLY A 1 164 ? -1.259 -45.203 -20.938 1.00 46.66 164 GLY A C 1
ATOM 1221 O O . GLY A 1 164 ? -0.342 -45.176 -20.124 1.00 46.66 164 GLY A O 1
ATOM 1222 N N . TYR A 1 165 ? -1.063 -45.430 -22.230 1.00 49.94 165 TYR A N 1
ATOM 1223 C CA . TYR A 1 165 ? 0.242 -45.500 -22.880 1.00 49.94 165 TYR A CA 1
ATOM 1224 C C . TYR A 1 165 ? 0.949 -44.153 -22.714 1.00 49.94 165 TYR A C 1
ATOM 1226 O O . TYR A 1 165 ? 0.371 -43.115 -23.029 1.00 49.94 165 TYR A O 1
ATOM 1234 N N . ILE A 1 166 ? 2.190 -44.174 -22.231 1.00 53.41 166 ILE A N 1
ATOM 1235 C CA . ILE A 1 166 ? 3.098 -43.041 -22.388 1.00 53.41 166 ILE A CA 1
ATOM 1236 C C . ILE A 1 166 ? 3.423 -42.903 -23.880 1.00 53.41 166 ILE A C 1
ATOM 1238 O O . ILE A 1 166 ? 4.053 -43.778 -24.476 1.00 53.41 166 ILE A O 1
ATOM 1242 N N . ALA A 1 167 ? 2.941 -41.823 -24.479 1.00 46.66 167 ALA A N 1
ATOM 1243 C CA . ALA A 1 167 ? 3.405 -41.281 -25.746 1.00 46.66 167 ALA A CA 1
ATOM 1244 C C . ALA A 1 167 ? 3.585 -39.776 -25.550 1.00 46.66 167 ALA A C 1
ATOM 1246 O O . ALA A 1 167 ? 2.667 -39.160 -24.960 1.00 46.66 167 ALA A O 1
#

Solvent-accessible surface area (backbone atoms only — not comparable to full-atom values): 10193 Å² total; per-residue (Å²): 109,72,71,58,54,52,52,52,52,51,53,55,54,58,64,71,64,68,71,67,72,80,75,71,47,75,46,53,41,52,58,94,73,26,48,52,66,39,97,77,26,42,58,56,37,50,56,49,45,74,76,58,84,49,39,36,60,20,30,44,34,40,43,37,56,57,85,80,42,42,47,27,36,36,52,71,68,31,53,76,70,57,52,65,90,77,50,80,39,79,45,56,62,47,67,38,78,47,70,34,85,56,58,45,79,48,32,38,33,27,65,60,91,58,29,28,81,42,16,18,40,41,69,48,64,26,40,67,58,79,63,79,71,77,77,83,72,78,82,73,86,74,80,84,80,70,92,79,85,81,84,85,69,67,105,69,61,99,66,79,81,89,84,78,81,93,127

Nearest PDB structures (foldseek):
  1x9u-assembly2_B  TM=9.862E-01  e=4.357E-14  Armoracia rusticana
  1jer-assembly1_A-2  TM=9.044E-01  e=1.785E-13  Cucumis sativus
  1ws8-assembly1_C  TM=9.673E-01  e=2.474E-12  Cucurbita pepo
  2cbp-assembly1_A  TM=9.274E-01  e=6.976E-10  Cucumis sativus
  1f56-assembly1_A  TM=9.198E-01  e=1.036E-07  Spinacia oleracea

Radius of gyration: 25.9 Å; Cα contacts (8 Å, |Δi|>4): 242; chains: 1; bounding box: 42×61×84 Å

Foldseek 3Di:
DVVVVVVVVVVVVVVVPPFPDPDAAEDQQLVVVFQFLDPVFQVSRVVSQVPDAAAQFHKYWGADAQPRWKKFKADPVCLVVVPPPDTPDIGRDPRDIDGRHDFAKIKMATNPDCSSVSNSIHIHTYDYPPGDDPDDDPDDDDPDDDDDDDDDDDPPPPDDDPDDDDD